Protein AF-A0A6L3ZGF4-F1 (afdb_monomer)

pLDDT: mean 81.0, std 15.25, range [39.88, 96.75]

Sequence (161 aa):
MGSEQDKATFIAESVNFKYDIEKAQKRIVIARRILAVLSILYFVSIAYITSKLPATDAFGVAIIMGIIPVTFLISAIFMKKAPLAMAWLSLGVYITYALIEMMIDPITLLQGLVWRVLIIGSLSGVLVVVHNIRRIAKKSNYFMSQIFPDKKFQVLDELNG

Solvent-accessible surface area (backbone atoms only — not comparable to full-atom values): 8568 Å² total; per-residue (Å²): 131,83,53,74,65,56,56,53,50,52,52,52,52,54,53,52,50,52,53,51,51,54,54,35,52,52,39,46,52,51,34,26,50,53,29,41,53,49,16,52,54,46,50,53,50,46,53,55,56,37,72,74,42,60,76,83,54,22,55,58,50,48,57,66,62,42,53,56,28,52,46,24,38,52,26,28,71,42,26,64,58,39,44,61,61,27,35,51,51,43,50,51,56,49,50,54,49,53,53,55,44,46,74,75,42,59,67,58,61,64,80,44,42,70,60,50,50,52,52,52,50,35,36,50,52,34,44,53,46,50,49,51,51,52,51,51,51,51,53,50,50,52,54,42,48,73,77,42,75,87,64,86,73,66,68,70,52,73,62,44,108

Foldseek 3Di:
DDDVVVVVVVVVVVVVLVVLLVQLVVLLLLLLVLLQVVLVVLLVVLVVVLVPDDPVVSVVSCVVSNVLSVLSNVLSVCCQQCVQVSLCSNVVVVVVVVVVVCVVPVVVCVVCVVSVCSSCVSSVSNNVSVVVSVVVLVVVQVVCCVVPVPDPDCSVVSSRD

Mean predicted aligned error: 8.93 Å

Nearest PDB structures (foldseek):
  8d9p-assembly1_A  TM=2.445E-01  e=4.527E+00  synthetic construct

Structure (mmCIF, N/CA/C/O backbone):
data_AF-A0A6L3ZGF4-F1
#
_entry.id   AF-A0A6L3ZGF4-F1
#
loop_
_atom_site.group_PDB
_atom_site.id
_atom_site.type_symbol
_atom_site.label_atom_id
_atom_site.label_alt_id
_atom_site.label_comp_id
_atom_site.label_asym_id
_atom_site.label_entity_id
_atom_site.label_seq_id
_atom_site.pdbx_PDB_ins_code
_atom_site.Cartn_x
_atom_site.Cartn_y
_atom_site.Cartn_z
_atom_site.occupancy
_atom_site.B_iso_or_equiv
_atom_site.auth_seq_id
_atom_site.auth_comp_id
_atom_site.auth_asym_id
_atom_site.auth_atom_id
_atom_site.pdbx_PDB_model_num
ATOM 1 N N . MET A 1 1 ? -27.589 7.524 39.793 1.00 47.12 1 MET A N 1
ATOM 2 C CA . MET A 1 1 ? -26.891 6.224 39.891 1.00 47.12 1 MET A CA 1
ATOM 3 C C . MET A 1 1 ? -27.301 5.426 38.666 1.00 47.12 1 MET A C 1
ATOM 5 O O . MET A 1 1 ? -28.488 5.182 38.522 1.00 47.12 1 MET A O 1
ATOM 9 N N . GLY A 1 2 ? -26.375 5.170 37.735 1.00 53.06 2 GLY A N 1
ATOM 10 C CA . GLY A 1 2 ? -26.680 4.452 36.488 1.00 53.06 2 GLY A CA 1
ATOM 11 C C . GLY A 1 2 ? -27.135 3.026 36.783 1.00 53.06 2 GLY A C 1
ATOM 12 O O . GLY A 1 2 ? -26.560 2.376 37.664 1.00 53.06 2 GLY A O 1
ATOM 13 N N . SER A 1 3 ? -28.186 2.590 36.095 1.00 75.69 3 SER A N 1
ATOM 14 C CA . SER A 1 3 ? -28.791 1.271 36.268 1.00 75.69 3 SER A CA 1
ATOM 15 C C . SER A 1 3 ? -27.771 0.169 35.954 1.00 75.69 3 SER A C 1
ATOM 17 O O . SER A 1 3 ? -26.791 0.393 35.239 1.00 75.69 3 SER A O 1
ATOM 19 N N . GLU A 1 4 ? -27.968 -1.046 36.470 1.00 69.44 4 GLU A N 1
ATOM 20 C CA . GLU A 1 4 ? -27.104 -2.182 36.110 1.00 69.44 4 GLU A CA 1
ATOM 21 C C . GLU A 1 4 ? -27.070 -2.437 34.592 1.00 69.44 4 GLU A C 1
ATOM 23 O O . GLU A 1 4 ? -26.046 -2.872 34.064 1.00 69.44 4 GLU A O 1
ATOM 28 N N . GLN A 1 5 ? -28.137 -2.060 33.877 1.00 69.38 5 GLN A N 1
ATOM 29 C CA . GLN A 1 5 ? -28.199 -2.063 32.415 1.00 69.38 5 GLN A CA 1
ATOM 30 C C . GLN A 1 5 ? -27.209 -1.083 31.771 1.00 69.38 5 GLN A C 1
ATOM 32 O O . GLN A 1 5 ? -26.558 -1.445 30.788 1.00 69.38 5 GLN A O 1
ATOM 37 N N . ASP A 1 6 ? -27.021 0.113 32.333 1.00 63.84 6 ASP A N 1
ATOM 38 C CA . ASP A 1 6 ? -26.061 1.096 31.808 1.00 63.84 6 ASP A CA 1
ATOM 39 C C . ASP A 1 6 ? -24.618 0.601 31.974 1.00 63.84 6 ASP A C 1
ATOM 41 O O . ASP A 1 6 ? -23.785 0.740 31.075 1.00 63.84 6 ASP A O 1
ATOM 45 N N . LYS A 1 7 ? -24.324 -0.053 33.106 1.00 62.16 7 LYS A N 1
ATOM 46 C CA . LYS A 1 7 ? -23.009 -0.663 33.360 1.00 62.16 7 LYS A CA 1
ATOM 47 C C . LYS A 1 7 ? -22.744 -1.853 32.437 1.00 62.16 7 LYS A C 1
ATOM 49 O O . LYS A 1 7 ? -21.650 -1.956 31.887 1.00 62.16 7 LYS A O 1
ATOM 54 N N . ALA A 1 8 ? -23.730 -2.730 32.244 1.00 62.16 8 ALA A N 1
ATOM 55 C CA . ALA A 1 8 ? -23.609 -3.885 31.356 1.00 62.16 8 ALA A CA 1
ATOM 56 C C . ALA A 1 8 ? -23.395 -3.461 29.893 1.00 62.16 8 ALA A C 1
ATOM 58 O O . ALA A 1 8 ? -22.525 -4.007 29.212 1.00 62.16 8 ALA A O 1
ATOM 59 N N . THR A 1 9 ? -24.123 -2.438 29.439 1.00 71.31 9 THR A N 1
ATOM 60 C CA . THR A 1 9 ? -23.986 -1.883 28.084 1.00 71.31 9 THR A CA 1
ATOM 61 C C . THR A 1 9 ? -22.603 -1.264 27.879 1.00 71.31 9 THR A C 1
ATOM 63 O O . THR A 1 9 ? -21.948 -1.552 26.880 1.00 71.31 9 THR A O 1
ATOM 66 N N . PHE A 1 10 ? -22.097 -0.503 28.855 1.00 68.38 10 PHE A N 1
ATOM 67 C CA . PHE A 1 10 ? -20.759 0.090 28.782 1.00 68.38 10 PHE A CA 1
ATOM 68 C C . PHE A 1 10 ? -19.643 -0.965 28.723 1.00 68.38 10 PHE A C 1
ATOM 70 O O . PHE A 1 10 ? -18.698 -0.841 27.940 1.00 68.38 10 PHE A O 1
ATOM 77 N N . ILE A 1 11 ? -19.754 -2.039 29.513 1.00 68.00 11 ILE A N 1
ATOM 78 C CA . ILE A 1 11 ? -18.793 -3.149 29.472 1.00 68.00 11 ILE A CA 1
ATOM 79 C C . ILE A 1 11 ? -18.831 -3.821 28.094 1.00 68.00 11 ILE A C 1
ATOM 81 O O . ILE A 1 11 ? -17.774 -4.008 27.488 1.00 68.00 11 ILE A O 1
ATOM 85 N N . ALA A 1 12 ? -20.020 -4.111 27.561 1.00 67.94 12 ALA A N 1
ATOM 86 C CA . ALA A 1 12 ? -20.175 -4.712 26.239 1.00 67.94 12 ALA A CA 1
ATOM 87 C C . ALA A 1 12 ? -19.590 -3.830 25.117 1.00 67.94 12 ALA A C 1
ATOM 89 O O . ALA A 1 12 ? -18.845 -4.324 24.269 1.00 67.94 12 ALA A O 1
ATOM 90 N N . GLU A 1 13 ? -19.852 -2.519 25.134 1.00 73.12 13 GLU A N 1
ATOM 91 C CA . GLU A 1 13 ? -19.273 -1.572 24.171 1.00 73.12 13 GLU A CA 1
ATOM 92 C C . GLU A 1 13 ? -17.744 -1.514 24.265 1.00 73.12 13 GLU A C 1
ATOM 94 O O . GLU A 1 13 ? -17.062 -1.527 23.240 1.00 73.12 13 GLU A O 1
ATOM 99 N N . SER A 1 14 ? -17.187 -1.518 25.479 1.00 69.44 14 SER A N 1
ATOM 100 C CA . SER A 1 14 ? -15.735 -1.471 25.686 1.00 69.44 14 SER A CA 1
ATOM 101 C C . SER A 1 14 ? -15.013 -2.727 25.177 1.00 69.44 14 SER A C 1
ATOM 103 O O . SER A 1 14 ? -13.922 -2.629 24.611 1.00 69.44 14 SER A O 1
ATOM 105 N N . VAL A 1 15 ? -15.625 -3.908 25.328 1.00 75.31 15 VAL A N 1
ATOM 106 C CA . VAL A 1 15 ? -15.085 -5.182 24.827 1.00 75.31 15 VAL A CA 1
ATOM 107 C C . VAL A 1 15 ? -15.125 -5.215 23.300 1.00 75.31 15 VAL A C 1
ATOM 109 O O . VAL A 1 15 ? -14.113 -5.526 22.669 1.00 75.31 15 VAL A O 1
ATOM 112 N N . ASN A 1 16 ? -16.253 -4.821 22.703 1.00 75.62 16 ASN A N 1
ATOM 113 C CA . ASN A 1 16 ? -16.397 -4.742 21.248 1.00 75.62 16 ASN A CA 1
ATOM 114 C C . ASN A 1 16 ? -15.412 -3.741 20.632 1.00 75.62 16 ASN A C 1
ATOM 116 O O . ASN A 1 16 ? -14.790 -4.023 19.609 1.00 75.62 16 ASN A O 1
ATOM 120 N N . PHE A 1 17 ? -15.198 -2.601 21.291 1.00 73.88 17 PHE A N 1
ATOM 121 C CA . PHE A 1 17 ? -14.260 -1.587 20.823 1.00 73.88 17 PHE A CA 1
ATOM 122 C C . PHE A 1 17 ? -12.806 -2.083 20.812 1.00 73.88 17 PHE A C 1
ATOM 124 O O . PHE A 1 17 ? -12.088 -1.876 19.832 1.00 73.88 17 PHE A O 1
ATOM 131 N N . LYS A 1 18 ? -12.373 -2.798 21.862 1.00 73.31 18 LYS A N 1
ATOM 132 C CA . LYS A 1 18 ? -11.040 -3.427 21.903 1.00 73.31 18 LYS A CA 1
ATOM 133 C C . LYS A 1 18 ? -10.862 -4.456 20.787 1.00 73.31 18 LYS A C 1
ATOM 135 O O . LYS A 1 18 ? -9.824 -4.467 20.126 1.00 73.31 18 LYS A O 1
ATOM 140 N N . TYR A 1 19 ? -11.882 -5.279 20.551 1.00 81.31 19 TYR A N 1
ATOM 141 C CA . TYR A 1 19 ? -11.879 -6.256 19.465 1.00 81.31 19 TYR A CA 1
ATOM 142 C C . TYR A 1 19 ? -11.731 -5.587 18.086 1.00 81.31 19 TYR A C 1
ATOM 144 O O . TYR A 1 19 ? -10.936 -6.035 17.253 1.00 81.31 19 TYR A O 1
ATOM 152 N N . AS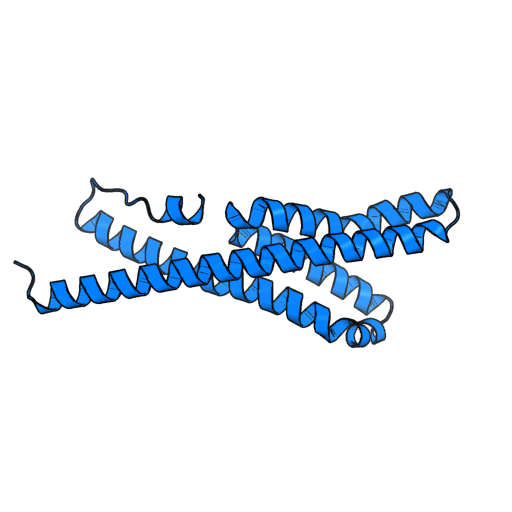P A 1 20 ? -12.439 -4.481 17.850 1.00 78.38 20 ASP A N 1
ATOM 153 C CA . ASP A 1 20 ? -12.341 -3.731 16.596 1.00 78.38 20 ASP A CA 1
ATOM 154 C C . ASP A 1 20 ? -10.949 -3.116 16.390 1.00 78.38 20 ASP A C 1
ATOM 156 O O . ASP A 1 20 ? -10.406 -3.197 15.282 1.00 78.38 20 ASP A O 1
ATOM 160 N N . ILE A 1 21 ? -10.327 -2.572 17.445 1.00 78.19 21 ILE A N 1
ATOM 161 C CA . ILE A 1 21 ? -8.942 -2.070 17.395 1.00 78.19 21 ILE A CA 1
ATOM 162 C C . ILE A 1 21 ? -7.967 -3.189 17.019 1.00 78.19 21 ILE A C 1
ATOM 164 O O . ILE A 1 21 ? -7.161 -3.018 16.100 1.00 78.19 21 ILE A O 1
ATOM 168 N N . GLU A 1 22 ? -8.054 -4.352 17.666 1.00 82.69 22 GLU A N 1
ATOM 169 C CA . GLU A 1 22 ? -7.171 -5.485 17.369 1.00 82.69 22 GLU A CA 1
ATOM 170 C C . GLU A 1 22 ? -7.329 -5.946 15.909 1.00 82.69 22 GLU A C 1
ATOM 172 O O . GLU A 1 22 ? -6.352 -6.192 15.189 1.00 82.69 22 GLU A O 1
ATOM 177 N N . LYS A 1 23 ? -8.573 -6.001 15.421 1.00 85.00 23 LYS A N 1
ATOM 178 C CA . LYS A 1 23 ? -8.887 -6.315 14.023 1.00 85.00 23 LYS A CA 1
ATOM 179 C C . LYS A 1 23 ? -8.298 -5.284 13.055 1.00 85.00 23 LYS A C 1
ATOM 181 O O . LYS A 1 23 ? -7.810 -5.666 11.986 1.00 85.00 23 LYS A O 1
ATOM 186 N N . ALA A 1 24 ? -8.309 -4.000 13.411 1.00 83.94 24 ALA A N 1
ATOM 187 C CA . ALA A 1 24 ? -7.690 -2.936 12.623 1.00 83.94 24 ALA A CA 1
ATOM 188 C C . ALA A 1 24 ? -6.177 -3.098 12.537 1.00 83.94 24 ALA A C 1
ATOM 190 O O . ALA A 1 24 ? -5.623 -3.078 11.439 1.00 83.94 24 ALA A O 1
ATOM 191 N N . GLN A 1 25 ? -5.520 -3.331 13.673 1.00 87.31 25 GLN A N 1
ATOM 192 C CA . GLN A 1 25 ? -4.076 -3.538 13.734 1.00 87.31 25 GLN A CA 1
ATOM 193 C C . GLN A 1 25 ? -3.650 -4.743 12.889 1.00 87.31 25 GLN A C 1
ATOM 195 O O . GLN A 1 25 ? -2.717 -4.635 12.091 1.00 87.31 25 GLN A O 1
ATOM 200 N N . LYS A 1 26 ? -4.380 -5.865 12.969 1.00 89.94 26 LYS A N 1
ATOM 201 C CA . LYS A 1 26 ? -4.133 -7.040 12.114 1.00 89.94 26 LYS A CA 1
ATOM 202 C C . LYS A 1 26 ? -4.230 -6.693 10.627 1.00 89.94 26 LYS A C 1
ATOM 204 O O . LYS A 1 26 ? -3.338 -7.047 9.857 1.00 89.94 26 LYS A O 1
ATOM 209 N N . ARG A 1 27 ? -5.265 -5.954 10.210 1.00 88.81 27 ARG A N 1
ATOM 210 C CA . ARG A 1 27 ? -5.427 -5.522 8.807 1.00 88.81 27 ARG A CA 1
ATOM 211 C C . ARG A 1 27 ? -4.329 -4.565 8.353 1.00 88.81 27 ARG A C 1
ATOM 213 O O . ARG A 1 27 ? -3.814 -4.734 7.252 1.00 88.81 27 ARG A O 1
ATOM 220 N N . ILE A 1 28 ? -3.928 -3.621 9.202 1.00 90.44 28 ILE A N 1
ATOM 221 C CA . ILE A 1 28 ? -2.812 -2.701 8.945 1.00 90.44 28 ILE A CA 1
ATOM 222 C C . ILE A 1 28 ? -1.508 -3.481 8.736 1.00 90.44 28 ILE A C 1
ATOM 224 O O . ILE A 1 28 ? -0.769 -3.203 7.792 1.00 90.44 28 ILE A O 1
ATOM 228 N N . VAL A 1 29 ? -1.230 -4.487 9.573 1.00 92.69 29 VAL A N 1
ATOM 229 C CA . VAL A 1 29 ? -0.033 -5.335 9.446 1.00 92.69 29 VAL A CA 1
ATOM 230 C C . VAL A 1 29 ? -0.059 -6.150 8.154 1.00 92.69 29 VAL A C 1
ATOM 232 O O . VAL A 1 29 ? 0.960 -6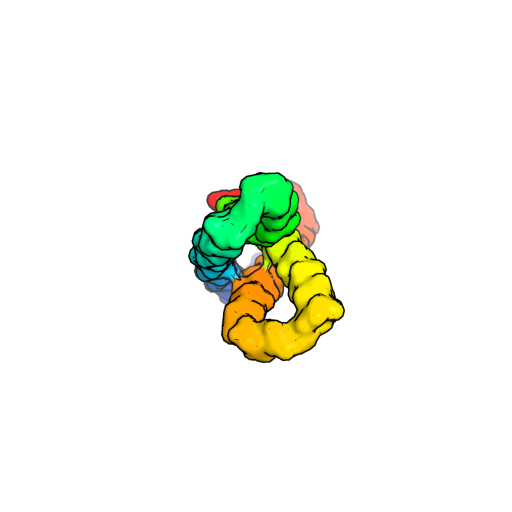.224 7.466 1.00 92.69 29 VAL A O 1
ATOM 235 N N . ILE A 1 30 ? -1.207 -6.730 7.796 1.00 91.94 30 ILE A N 1
ATOM 236 C CA . ILE A 1 30 ? -1.369 -7.478 6.542 1.00 91.94 30 ILE A CA 1
ATOM 237 C C . ILE A 1 30 ? -1.145 -6.557 5.337 1.00 91.94 30 ILE A C 1
ATOM 239 O O . ILE A 1 30 ? -0.319 -6.873 4.484 1.00 91.94 30 ILE A O 1
ATOM 243 N N . ALA A 1 31 ? -1.804 -5.395 5.291 1.00 91.50 31 ALA A N 1
ATOM 244 C CA . ALA A 1 31 ? -1.648 -4.431 4.202 1.00 91.50 31 ALA A CA 1
ATOM 245 C C . ALA A 1 31 ? -0.199 -3.940 4.075 1.00 91.50 31 ALA A C 1
ATOM 247 O O . ALA A 1 31 ? 0.348 -3.893 2.976 1.00 91.50 31 ALA A O 1
ATOM 248 N N . ARG A 1 32 ? 0.468 -3.657 5.201 1.00 94.12 32 ARG A N 1
ATOM 249 C CA . ARG A 1 32 ? 1.894 -3.305 5.226 1.00 94.12 32 ARG A CA 1
ATOM 250 C C . ARG A 1 32 ? 2.767 -4.398 4.612 1.00 94.12 32 ARG A C 1
ATOM 252 O O . ARG A 1 32 ? 3.661 -4.082 3.835 1.00 94.12 32 ARG A O 1
ATOM 259 N N . ARG A 1 33 ? 2.536 -5.667 4.968 1.00 94.38 33 ARG A N 1
ATOM 260 C CA . ARG A 1 33 ? 3.296 -6.795 4.405 1.00 94.38 33 ARG A CA 1
ATOM 261 C C . ARG A 1 33 ? 3.060 -6.923 2.904 1.00 94.38 33 ARG A C 1
ATOM 263 O O . ARG A 1 33 ? 4.029 -7.060 2.169 1.00 94.38 33 ARG A O 1
ATOM 270 N N . ILE A 1 34 ? 1.808 -6.818 2.459 1.00 93.00 34 ILE A N 1
ATOM 271 C CA . ILE A 1 34 ? 1.452 -6.868 1.035 1.00 93.00 34 ILE A CA 1
ATOM 272 C C . ILE A 1 34 ? 2.163 -5.750 0.267 1.00 93.00 34 ILE A C 1
ATOM 274 O O . ILE A 1 34 ? 2.851 -6.037 -0.706 1.00 93.00 34 ILE A O 1
ATOM 278 N N . LEU A 1 35 ? 2.078 -4.499 0.728 1.00 93.50 35 LEU A N 1
ATOM 279 C CA . LEU A 1 35 ? 2.757 -3.377 0.074 1.00 93.50 35 LEU A CA 1
ATOM 280 C C . LEU A 1 35 ? 4.282 -3.527 0.060 1.00 93.50 35 LEU A C 1
ATOM 282 O O . LEU A 1 35 ? 4.909 -3.204 -0.944 1.00 93.50 35 LEU A O 1
ATOM 286 N N . ALA A 1 36 ? 4.883 -4.034 1.141 1.00 95.06 36 ALA A N 1
ATOM 287 C CA . ALA A 1 36 ? 6.325 -4.262 1.200 1.00 95.06 36 ALA A CA 1
ATOM 288 C C . ALA A 1 36 ? 6.775 -5.345 0.205 1.00 95.06 36 ALA A C 1
ATOM 290 O O . ALA A 1 36 ? 7.723 -5.129 -0.545 1.00 95.06 36 ALA A O 1
ATOM 291 N N . VAL A 1 37 ? 6.073 -6.484 0.157 1.00 94.62 37 VAL A N 1
ATOM 292 C CA . VAL A 1 37 ? 6.365 -7.571 -0.793 1.00 94.62 37 VAL A CA 1
ATOM 293 C C . VAL A 1 37 ? 6.188 -7.091 -2.230 1.00 94.62 37 VAL A C 1
ATOM 295 O O . VAL A 1 37 ? 7.058 -7.321 -3.066 1.00 94.62 37 VAL A O 1
ATOM 298 N N . LEU A 1 38 ? 5.099 -6.375 -2.515 1.00 92.44 38 LEU A N 1
ATOM 299 C CA . LEU A 1 38 ? 4.854 -5.825 -3.843 1.00 92.44 38 LEU A CA 1
ATOM 300 C C . LEU A 1 38 ? 5.918 -4.811 -4.241 1.00 92.44 38 LEU A C 1
ATOM 302 O O . LEU A 1 38 ? 6.405 -4.874 -5.361 1.00 92.44 38 LEU A O 1
ATOM 306 N N . SER A 1 39 ? 6.315 -3.913 -3.338 1.00 94.94 39 SER A N 1
ATOM 307 C CA . SER A 1 39 ? 7.386 -2.950 -3.603 1.00 94.94 39 SER A CA 1
ATOM 308 C C . SER A 1 39 ? 8.664 -3.655 -4.068 1.00 94.94 39 SER A C 1
ATOM 310 O O . SER A 1 39 ? 9.222 -3.289 -5.099 1.00 94.94 39 SER A O 1
ATOM 312 N N . ILE A 1 40 ? 9.064 -4.730 -3.381 1.00 95.44 40 ILE A N 1
ATOM 313 C CA . ILE A 1 40 ? 10.226 -5.538 -3.771 1.00 95.44 40 ILE A CA 1
ATOM 314 C C . ILE A 1 40 ? 10.015 -6.169 -5.154 1.00 95.44 40 ILE A C 1
ATOM 316 O O . ILE A 1 40 ? 10.889 -6.054 -6.010 1.00 95.44 40 ILE A O 1
ATOM 320 N N . LEU A 1 41 ? 8.860 -6.794 -5.406 1.00 93.38 41 LEU A N 1
ATOM 321 C CA . LEU A 1 41 ? 8.558 -7.411 -6.705 1.00 93.38 41 LEU A CA 1
ATOM 322 C C . LEU A 1 41 ? 8.600 -6.396 -7.857 1.00 93.38 41 LEU A C 1
ATOM 324 O O . LEU A 1 41 ? 9.160 -6.687 -8.915 1.00 93.38 41 LEU A O 1
ATOM 328 N N . TYR A 1 42 ? 8.060 -5.195 -7.650 1.00 92.25 42 TYR A N 1
ATOM 329 C CA . TYR A 1 42 ? 8.115 -4.113 -8.630 1.00 92.25 42 TYR A CA 1
ATOM 330 C C . TYR A 1 42 ? 9.547 -3.611 -8.837 1.00 92.25 42 TYR A C 1
ATOM 332 O O . TYR A 1 42 ? 9.949 -3.436 -9.983 1.00 92.25 42 TYR A O 1
ATOM 340 N N . PHE A 1 43 ? 10.353 -3.449 -7.781 1.00 94.88 43 PHE A N 1
ATOM 341 C CA . PHE A 1 43 ? 11.769 -3.093 -7.932 1.00 94.88 43 PHE A CA 1
ATOM 342 C C . PHE A 1 43 ? 12.548 -4.133 -8.742 1.00 94.88 43 PHE A C 1
ATOM 344 O O . PHE A 1 43 ? 13.302 -3.760 -9.637 1.00 94.88 43 PHE A O 1
ATOM 351 N N . VAL A 1 44 ? 12.336 -5.426 -8.478 1.00 94.88 44 VAL A N 1
ATOM 352 C CA . VAL A 1 44 ? 12.960 -6.515 -9.249 1.00 94.88 44 VAL A CA 1
ATOM 353 C C . VAL A 1 44 ? 12.503 -6.478 -10.708 1.00 94.88 44 VAL A C 1
ATOM 355 O O . VAL A 1 44 ? 13.324 -6.617 -11.612 1.00 94.88 44 VAL A O 1
ATOM 358 N N . SER A 1 45 ? 11.213 -6.233 -10.949 1.00 90.69 45 SER A N 1
ATOM 359 C CA . SER A 1 45 ? 10.657 -6.125 -12.303 1.00 90.69 45 SER A CA 1
ATOM 360 C C . SER A 1 45 ? 11.266 -4.952 -13.073 1.00 90.69 45 SER A C 1
ATOM 362 O O . SER A 1 45 ? 11.656 -5.112 -14.226 1.00 90.69 45 SER A O 1
ATOM 364 N N . ILE A 1 46 ? 11.420 -3.793 -12.427 1.00 92.44 46 ILE A N 1
ATOM 365 C CA . ILE A 1 46 ? 12.066 -2.619 -13.025 1.00 92.44 46 ILE A CA 1
ATOM 366 C C . ILE A 1 46 ? 13.532 -2.914 -13.313 1.00 92.44 46 ILE A C 1
ATOM 368 O O . ILE A 1 46 ? 13.967 -2.671 -14.430 1.00 92.44 46 ILE A O 1
ATOM 372 N N . ALA A 1 47 ? 14.276 -3.475 -12.355 1.00 91.81 47 ALA A N 1
ATOM 373 C CA . ALA A 1 47 ? 15.681 -3.829 -12.547 1.00 91.81 47 ALA A CA 1
ATOM 374 C C . ALA A 1 47 ? 15.872 -4.802 -13.724 1.00 91.81 47 ALA A C 1
ATOM 376 O O . ALA A 1 47 ? 16.805 -4.660 -14.512 1.00 91.81 47 ALA A O 1
ATOM 377 N N . TYR A 1 48 ? 14.960 -5.764 -13.884 1.00 92.50 48 TYR A N 1
ATOM 378 C CA . TYR A 1 48 ? 14.962 -6.672 -15.025 1.00 92.50 48 TYR A CA 1
ATOM 379 C C . TYR A 1 48 ? 14.703 -5.941 -16.348 1.00 92.50 48 TYR A C 1
ATOM 381 O O . TYR A 1 48 ? 15.438 -6.148 -17.312 1.00 92.50 48 TYR A O 1
ATOM 389 N N . ILE A 1 49 ? 13.695 -5.069 -16.406 1.00 90.31 49 ILE A N 1
ATOM 390 C CA . ILE A 1 49 ? 13.362 -4.301 -17.615 1.00 90.31 49 ILE A CA 1
ATOM 391 C C . ILE A 1 49 ? 14.516 -3.368 -17.999 1.00 90.31 49 ILE A C 1
ATOM 393 O O . ILE A 1 49 ? 14.947 -3.361 -19.150 1.00 90.31 49 ILE A O 1
ATOM 397 N N . THR A 1 50 ? 15.061 -2.621 -17.040 1.00 91.88 50 THR A N 1
ATOM 398 C CA . THR A 1 50 ? 16.140 -1.655 -17.281 1.00 91.88 50 THR A CA 1
ATOM 399 C C . THR A 1 50 ? 17.452 -2.328 -17.665 1.00 91.88 50 THR A C 1
ATOM 401 O O . THR A 1 50 ? 18.208 -1.748 -18.435 1.00 91.88 50 THR A O 1
ATOM 404 N N . SER A 1 51 ? 17.695 -3.574 -17.234 1.00 91.62 51 SER A N 1
ATOM 405 C CA . SER A 1 51 ? 18.869 -4.354 -17.663 1.00 91.62 51 SER A CA 1
ATOM 406 C C . SER A 1 51 ? 18.881 -4.699 -19.157 1.00 91.62 51 SER A C 1
ATOM 408 O O . SER A 1 51 ? 19.933 -5.016 -19.706 1.00 91.62 51 SER A O 1
ATOM 410 N N . LYS A 1 52 ? 17.719 -4.643 -19.820 1.00 92.38 52 LYS A N 1
ATOM 411 C CA . LYS A 1 52 ? 17.567 -4.940 -21.252 1.00 92.38 52 LYS A CA 1
ATOM 412 C C . LYS A 1 52 ? 17.541 -3.695 -22.137 1.00 92.38 52 LYS A C 1
ATOM 414 O O . LYS A 1 52 ? 17.463 -3.829 -23.355 1.00 92.38 52 LYS A O 1
ATOM 419 N N . LEU A 1 53 ? 17.550 -2.506 -21.540 1.00 91.19 53 LEU A N 1
ATOM 420 C CA . LEU A 1 53 ? 17.439 -1.236 -22.249 1.00 91.19 53 LEU A CA 1
ATOM 421 C C . LEU A 1 53 ? 18.820 -0.592 -22.443 1.00 91.19 53 LEU A C 1
ATOM 423 O O . LEU A 1 53 ? 19.710 -0.780 -21.608 1.00 91.19 53 LEU A O 1
ATOM 427 N N . PRO A 1 54 ? 19.008 0.215 -23.504 1.00 91.06 54 PRO A N 1
ATOM 428 C CA . PRO A 1 54 ? 20.159 1.104 -23.606 1.00 91.06 54 PRO A CA 1
ATOM 429 C C . PRO A 1 54 ? 20.247 2.023 -22.382 1.00 91.06 54 PRO A C 1
ATOM 431 O O . PRO A 1 54 ? 19.225 2.475 -21.861 1.00 91.06 54 PRO A O 1
ATOM 434 N N . ALA A 1 55 ? 21.465 2.345 -21.937 1.00 82.69 55 ALA A N 1
ATOM 435 C CA . ALA A 1 55 ? 21.684 3.129 -20.717 1.00 82.69 55 ALA A CA 1
ATOM 436 C C . ALA A 1 55 ? 20.986 4.506 -20.729 1.00 82.69 55 ALA A C 1
ATOM 438 O O . ALA A 1 55 ? 20.558 4.985 -19.680 1.00 82.69 55 ALA A O 1
ATOM 439 N N . THR A 1 56 ? 20.837 5.119 -21.908 1.00 83.31 56 THR A N 1
ATOM 440 C CA . THR A 1 56 ? 20.145 6.405 -22.099 1.00 83.31 56 THR A CA 1
ATOM 441 C C . THR A 1 56 ? 18.652 6.324 -21.787 1.00 83.31 56 THR A C 1
ATOM 443 O O . THR A 1 56 ? 18.097 7.257 -21.212 1.00 83.31 56 THR A O 1
ATOM 446 N N . ASP A 1 57 ? 18.020 5.192 -22.094 1.00 87.81 57 ASP A N 1
ATOM 447 C CA . ASP A 1 57 ? 16.573 5.003 -21.954 1.00 87.81 57 ASP A CA 1
ATOM 448 C C . ASP A 1 57 ? 16.235 4.368 -20.600 1.00 87.81 57 ASP A C 1
ATOM 450 O O . ASP A 1 57 ? 15.217 4.682 -19.978 1.00 87.81 57 ASP A O 1
ATOM 454 N N . ALA A 1 58 ? 17.136 3.517 -20.098 1.00 88.25 58 ALA A N 1
ATOM 455 C CA . ALA A 1 58 ? 16.997 2.816 -18.829 1.00 88.25 58 ALA A CA 1
ATOM 456 C C . ALA A 1 58 ? 16.773 3.773 -17.648 1.00 88.25 58 ALA A C 1
ATOM 458 O O . ALA A 1 58 ? 15.954 3.485 -16.776 1.00 88.25 58 ALA A O 1
ATOM 459 N N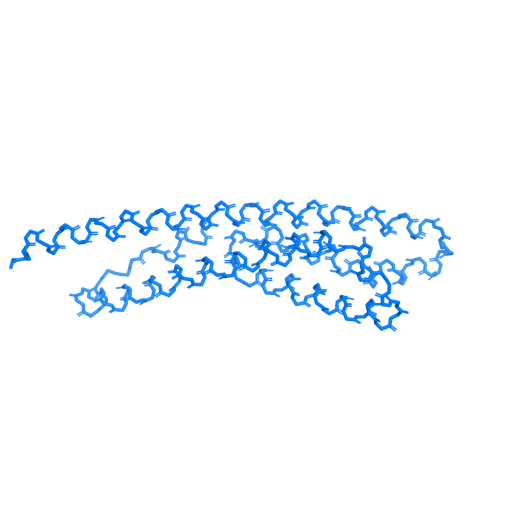 . PHE A 1 59 ? 17.456 4.923 -17.625 1.00 88.62 59 PHE A N 1
ATOM 460 C CA . PHE A 1 59 ? 17.314 5.901 -16.543 1.00 88.62 59 PHE A CA 1
ATOM 461 C C . PHE A 1 59 ? 15.920 6.545 -16.513 1.00 88.62 59 PHE A C 1
ATOM 463 O O . PHE A 1 59 ? 15.291 6.609 -15.456 1.00 88.62 59 PHE A O 1
ATOM 470 N N . GLY A 1 60 ? 15.403 6.967 -17.672 1.00 88.44 60 GLY A N 1
ATOM 471 C CA . GLY A 1 60 ? 14.064 7.554 -17.775 1.00 88.44 60 GLY A CA 1
ATOM 472 C C . GLY A 1 60 ? 12.969 6.560 -17.386 1.00 88.44 60 GLY A C 1
ATOM 473 O O . GLY A 1 60 ? 12.080 6.882 -16.595 1.00 88.44 60 GLY A O 1
ATOM 474 N N . VAL A 1 61 ? 13.084 5.318 -17.867 1.00 87.94 61 VAL A N 1
ATOM 475 C CA . VAL A 1 61 ? 12.158 4.230 -17.525 1.00 87.94 61 VAL A CA 1
ATOM 476 C C . VAL A 1 61 ? 12.206 3.912 -16.027 1.00 87.94 61 VAL A C 1
ATOM 478 O O . VAL A 1 61 ? 11.154 3.782 -15.400 1.00 87.94 61 VAL A O 1
ATOM 481 N N . ALA A 1 62 ? 13.398 3.854 -15.424 1.00 89.12 62 ALA A N 1
ATOM 482 C CA . ALA A 1 62 ? 13.557 3.593 -13.994 1.00 89.12 62 ALA A CA 1
ATOM 483 C C . ALA A 1 62 ? 12.882 4.660 -13.121 1.00 89.12 62 ALA A C 1
ATOM 485 O O . ALA A 1 62 ? 12.246 4.314 -12.126 1.00 89.12 62 ALA A O 1
ATOM 486 N N . ILE A 1 63 ? 12.984 5.941 -13.493 1.00 90.06 63 ILE A N 1
ATOM 487 C CA . ILE A 1 63 ? 12.340 7.037 -12.757 1.00 90.06 63 ILE A CA 1
ATOM 488 C C . ILE A 1 63 ? 10.821 6.910 -12.826 1.00 90.06 63 ILE A C 1
ATOM 490 O O . ILE A 1 63 ? 10.162 6.914 -11.788 1.00 90.06 63 ILE A O 1
ATOM 494 N N . ILE A 1 64 ? 10.263 6.776 -14.032 1.00 88.88 64 ILE A N 1
ATOM 495 C CA . ILE A 1 64 ? 8.808 6.753 -14.231 1.00 88.88 64 ILE A CA 1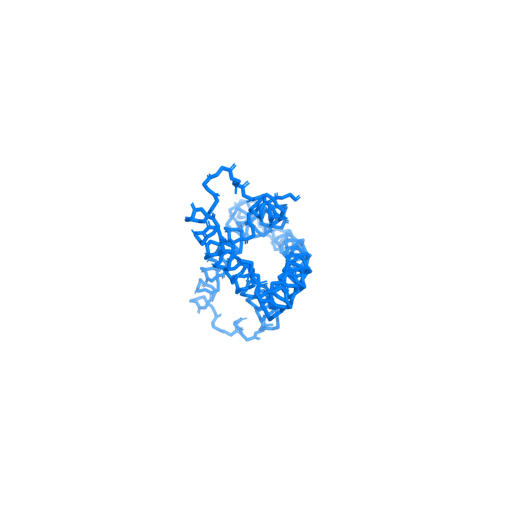
ATOM 496 C C . ILE A 1 64 ? 8.200 5.513 -13.570 1.00 88.88 64 ILE A C 1
ATOM 498 O O . ILE A 1 64 ? 7.244 5.620 -12.801 1.00 88.88 64 ILE A O 1
ATOM 502 N N . MET A 1 65 ? 8.775 4.333 -13.816 1.00 89.44 65 MET A N 1
ATOM 503 C CA . MET A 1 65 ? 8.261 3.087 -13.245 1.00 89.44 65 MET A CA 1
ATOM 504 C C . MET A 1 65 ? 8.547 2.973 -11.742 1.00 89.44 65 MET A C 1
ATOM 506 O O . MET A 1 65 ? 7.797 2.312 -11.026 1.00 89.44 65 MET A O 1
ATOM 510 N N . GLY A 1 66 ? 9.589 3.643 -11.238 1.00 91.81 66 GLY A N 1
ATOM 511 C CA . GLY A 1 66 ? 9.994 3.622 -9.832 1.00 91.81 66 GLY A CA 1
ATOM 512 C C . GLY A 1 66 ? 9.015 4.307 -8.876 1.00 91.81 66 GLY A C 1
ATOM 513 O O . GLY A 1 66 ? 9.012 3.996 -7.683 1.00 91.81 66 GLY A O 1
ATOM 514 N N . ILE A 1 67 ? 8.134 5.181 -9.375 1.00 92.81 67 ILE A N 1
ATOM 515 C CA . ILE A 1 67 ? 7.161 5.924 -8.555 1.00 92.81 67 ILE A CA 1
ATOM 516 C C . ILE A 1 67 ? 6.278 4.974 -7.731 1.00 92.81 67 ILE A C 1
ATOM 518 O O . ILE A 1 67 ? 6.025 5.219 -6.549 1.00 92.81 67 ILE A O 1
ATOM 522 N N . ILE A 1 68 ? 5.835 3.866 -8.324 1.00 92.56 68 ILE A N 1
ATOM 523 C CA . ILE A 1 68 ? 4.931 2.904 -7.6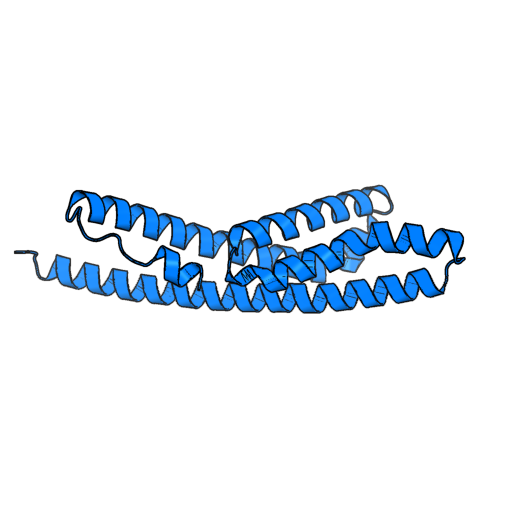80 1.00 92.56 68 ILE A CA 1
ATOM 524 C C . ILE A 1 68 ? 5.618 2.147 -6.542 1.00 92.56 68 ILE A C 1
ATOM 526 O O . ILE A 1 68 ? 5.140 2.253 -5.409 1.00 92.56 68 ILE A O 1
ATOM 530 N N . PRO A 1 69 ? 6.726 1.407 -6.768 1.00 94.88 69 PRO A N 1
ATOM 531 C CA . PRO A 1 69 ? 7.375 0.677 -5.689 1.00 94.88 69 PRO A CA 1
ATOM 532 C C . PRO A 1 69 ? 7.868 1.596 -4.576 1.00 94.88 69 PRO A C 1
ATOM 534 O O . PRO A 1 69 ? 7.769 1.210 -3.411 1.00 94.88 69 PRO A O 1
ATOM 537 N N . VAL A 1 70 ? 8.333 2.809 -4.898 1.00 95.75 70 VAL A N 1
ATOM 538 C CA . VAL A 1 70 ? 8.718 3.810 -3.892 1.00 95.75 70 VAL A CA 1
ATOM 539 C C . VAL A 1 70 ? 7.509 4.236 -3.061 1.00 95.75 70 VAL A C 1
ATOM 541 O O . VAL A 1 70 ? 7.574 4.210 -1.832 1.00 95.75 70 VAL A O 1
ATOM 544 N N . THR A 1 71 ? 6.378 4.555 -3.695 1.00 95.81 71 THR A N 1
ATOM 545 C CA . THR A 1 71 ? 5.151 4.927 -2.972 1.00 95.81 71 THR A CA 1
ATOM 546 C C . THR A 1 71 ? 4.654 3.787 -2.085 1.00 95.81 71 THR A C 1
ATOM 548 O O . THR A 1 71 ? 4.265 4.019 -0.937 1.00 95.81 71 THR A O 1
ATOM 551 N N . PHE A 1 72 ? 4.683 2.548 -2.582 1.00 95.06 72 PHE A N 1
ATOM 552 C CA . PHE A 1 72 ? 4.287 1.366 -1.816 1.00 95.06 72 PHE A CA 1
ATOM 553 C C . PHE A 1 72 ? 5.228 1.114 -0.639 1.00 95.06 72 PHE A C 1
ATOM 555 O O . PHE A 1 72 ? 4.757 0.783 0.449 1.00 95.06 72 PHE A O 1
ATOM 562 N N . LEU A 1 73 ? 6.533 1.337 -0.811 1.00 96.75 73 LEU A N 1
ATOM 563 C CA . LEU A 1 73 ? 7.515 1.213 0.264 1.00 96.75 73 LEU A CA 1
ATOM 564 C C . LEU A 1 73 ? 7.278 2.250 1.363 1.00 96.75 73 LEU A C 1
ATOM 566 O O . LEU A 1 73 ? 7.171 1.891 2.536 1.00 96.75 73 LEU A O 1
ATOM 570 N N . ILE A 1 74 ? 7.145 3.525 0.985 1.00 96.12 74 ILE A N 1
ATOM 571 C CA . ILE A 1 74 ? 6.847 4.621 1.916 1.00 96.12 74 ILE A CA 1
ATOM 572 C C . ILE A 1 74 ? 5.545 4.312 2.655 1.00 96.12 74 ILE A C 1
ATOM 574 O O . ILE A 1 74 ? 5.498 4.338 3.886 1.00 96.12 74 ILE A O 1
ATOM 578 N N . SER A 1 75 ? 4.506 3.920 1.923 1.00 94.38 75 SER A N 1
ATOM 579 C CA . SER A 1 75 ? 3.216 3.581 2.513 1.00 94.38 75 SER A CA 1
ATOM 580 C C . SER A 1 75 ? 3.318 2.394 3.464 1.00 94.38 75 SER A C 1
ATOM 582 O O . SER A 1 75 ? 2.747 2.449 4.545 1.00 94.38 75 SER A O 1
ATOM 584 N N . ALA A 1 76 ? 4.096 1.357 3.142 1.00 94.56 76 ALA A N 1
ATOM 585 C CA . ALA A 1 76 ? 4.340 0.229 4.038 1.00 94.56 76 ALA A CA 1
ATOM 586 C C . ALA A 1 76 ? 5.053 0.658 5.334 1.00 94.56 76 ALA A C 1
ATOM 588 O O . ALA A 1 76 ? 4.680 0.214 6.423 1.00 94.56 76 ALA A O 1
ATOM 589 N N . ILE A 1 77 ? 6.055 1.536 5.243 1.00 95.06 77 ILE A N 1
ATOM 590 C CA . ILE A 1 77 ? 6.806 2.041 6.402 1.00 95.06 77 ILE A CA 1
ATOM 591 C C . ILE A 1 77 ? 5.895 2.874 7.315 1.00 95.06 77 ILE A C 1
ATOM 593 O O . ILE A 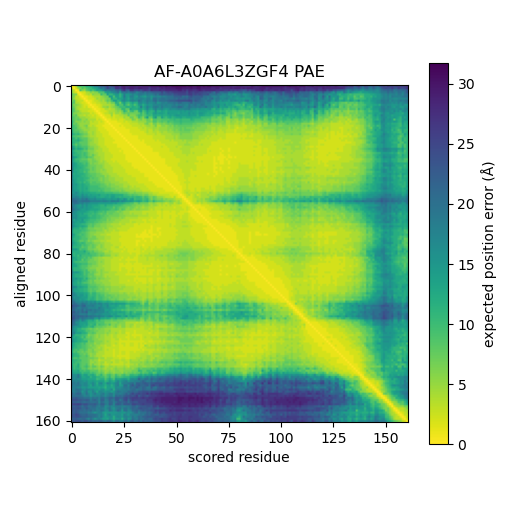1 77 ? 5.861 2.647 8.528 1.00 95.06 77 ILE A O 1
ATOM 597 N N . PHE A 1 78 ? 5.117 3.793 6.738 1.00 93.44 78 PHE A N 1
ATOM 598 C CA . PHE A 1 78 ? 4.298 4.755 7.479 1.00 93.44 78 PHE A CA 1
ATOM 599 C C . PHE A 1 78 ? 2.859 4.291 7.753 1.00 93.44 78 PHE A C 1
ATOM 601 O O . PHE A 1 78 ? 2.135 4.980 8.474 1.00 93.44 78 PHE A O 1
ATOM 608 N N . MET A 1 79 ? 2.446 3.110 7.269 1.00 91.25 79 MET A N 1
ATOM 609 C CA . MET A 1 79 ? 1.079 2.583 7.432 1.00 91.25 79 MET A CA 1
ATOM 610 C C . MET A 1 79 ? 0.631 2.541 8.896 1.00 91.25 79 MET A C 1
ATOM 612 O O . MET A 1 79 ? -0.535 2.770 9.183 1.00 91.25 79 MET A O 1
ATOM 616 N N . LYS A 1 80 ? 1.543 2.250 9.834 1.00 87.56 80 LYS A N 1
ATOM 617 C CA . LYS A 1 80 ? 1.204 2.207 11.265 1.00 87.56 80 LYS A CA 1
ATOM 618 C C . LYS A 1 80 ? 0.836 3.584 11.821 1.00 87.56 80 LYS A C 1
ATOM 620 O O . LYS A 1 80 ? -0.110 3.688 12.580 1.00 87.56 80 LYS A O 1
ATOM 625 N N . LYS A 1 81 ? 1.561 4.628 11.407 1.00 86.62 81 LYS A N 1
ATOM 626 C CA . LYS A 1 81 ? 1.392 5.994 11.924 1.00 86.62 81 LYS A CA 1
ATOM 627 C C . LYS A 1 81 ? 0.211 6.716 11.282 1.00 86.62 81 LYS A C 1
ATOM 629 O O . LYS A 1 81 ? -0.482 7.484 11.931 1.00 86.62 81 LYS A O 1
ATOM 634 N N . ALA A 1 82 ? 0.006 6.507 9.982 1.00 88.19 82 ALA A N 1
ATOM 635 C CA . ALA A 1 82 ? -1.014 7.211 9.213 1.00 88.19 82 ALA A CA 1
ATOM 636 C C . ALA A 1 82 ? -1.784 6.254 8.283 1.00 88.19 82 ALA A C 1
ATOM 638 O O . ALA A 1 82 ? -1.766 6.440 7.064 1.00 88.19 82 ALA A O 1
ATOM 639 N N . PRO A 1 83 ? -2.487 5.242 8.827 1.00 87.56 83 PRO A N 1
ATOM 640 C CA . PRO A 1 83 ? -3.070 4.155 8.036 1.00 87.56 83 PRO A CA 1
ATOM 641 C C . PRO A 1 83 ? -4.050 4.635 6.964 1.00 87.56 83 PRO A C 1
ATOM 643 O O . PRO A 1 83 ? -3.995 4.162 5.835 1.00 87.56 83 PRO A O 1
ATOM 646 N N . LEU A 1 84 ? -4.911 5.612 7.272 1.00 88.75 84 LEU A N 1
ATOM 647 C CA . LEU A 1 84 ? -5.842 6.158 6.278 1.00 88.75 84 LEU A CA 1
ATOM 648 C C . LEU A 1 84 ? -5.125 6.922 5.163 1.00 88.75 84 LEU A C 1
ATOM 650 O O . LEU A 1 84 ? -5.449 6.727 3.997 1.00 88.75 84 LEU A O 1
ATOM 654 N N . ALA A 1 85 ? -4.164 7.782 5.510 1.00 89.56 85 ALA A N 1
ATOM 655 C CA . ALA A 1 85 ? -3.452 8.590 4.522 1.00 89.56 85 ALA A CA 1
ATOM 656 C C . ALA A 1 85 ? -2.602 7.707 3.600 1.00 89.56 85 ALA A C 1
ATOM 658 O O . ALA A 1 85 ? -2.649 7.869 2.386 1.00 89.56 85 ALA A O 1
ATOM 659 N N . MET A 1 86 ? -1.887 6.730 4.167 1.00 92.81 86 MET A N 1
ATOM 660 C CA . MET A 1 86 ? -1.063 5.793 3.399 1.00 92.81 86 MET A CA 1
ATOM 661 C C . MET A 1 86 ? -1.908 4.853 2.541 1.00 92.81 86 MET A C 1
ATOM 663 O O . MET A 1 86 ? -1.529 4.562 1.407 1.00 92.81 86 MET A O 1
ATOM 667 N N . ALA A 1 87 ? -3.073 4.423 3.040 1.00 91.75 87 ALA A N 1
ATOM 668 C CA . ALA A 1 87 ? -4.004 3.639 2.243 1.00 91.75 87 ALA A CA 1
ATOM 669 C C . ALA A 1 87 ? -4.530 4.442 1.047 1.00 91.75 87 ALA A C 1
ATOM 671 O O . ALA A 1 87 ? -4.459 3.947 -0.072 1.00 91.75 87 ALA A O 1
ATOM 672 N N . TRP A 1 88 ? -4.973 5.688 1.246 1.00 93.00 88 TRP A N 1
ATOM 673 C CA . TRP A 1 88 ? -5.410 6.558 0.148 1.00 93.00 88 TRP A CA 1
ATOM 674 C C . TRP A 1 88 ? -4.296 6.869 -0.851 1.00 93.00 88 TRP A C 1
ATOM 676 O O . TRP A 1 88 ? -4.533 6.793 -2.053 1.00 93.00 88 TRP A O 1
ATOM 686 N N . LEU A 1 89 ? -3.087 7.168 -0.371 1.00 94.31 89 LEU A N 1
ATOM 687 C CA . LEU A 1 89 ? -1.930 7.446 -1.220 1.00 94.31 89 LEU A CA 1
ATOM 688 C C . LEU A 1 89 ? -1.593 6.245 -2.112 1.00 94.31 89 LEU A C 1
ATOM 690 O O . LEU A 1 89 ? -1.490 6.387 -3.329 1.00 94.31 89 LEU A O 1
ATOM 694 N N . SER A 1 90 ? -1.472 5.055 -1.515 1.00 93.88 90 SER A N 1
ATOM 695 C CA . SER A 1 90 ? -1.187 3.819 -2.255 1.00 93.88 90 SER A CA 1
ATOM 696 C C . SER A 1 90 ? -2.274 3.503 -3.275 1.00 93.88 90 SER A C 1
ATOM 698 O O . SER A 1 90 ? -1.974 3.136 -4.407 1.00 93.88 90 SER A O 1
ATOM 700 N N . LEU A 1 91 ? -3.540 3.650 -2.880 1.00 93.81 91 LEU A N 1
ATOM 701 C CA . LEU A 1 91 ? -4.687 3.315 -3.718 1.00 93.81 91 LEU A CA 1
ATOM 702 C C . LEU A 1 91 ? -4.817 4.309 -4.882 1.00 93.81 91 LEU A C 1
ATOM 704 O O . LEU A 1 91 ? -5.029 3.889 -6.014 1.00 93.81 91 LEU A O 1
ATOM 708 N N . GLY A 1 92 ? -4.595 5.602 -4.631 1.00 93.56 92 GLY A N 1
ATOM 709 C CA . GLY A 1 92 ? -4.582 6.639 -5.661 1.00 93.56 92 GLY A CA 1
ATOM 710 C C . GLY A 1 92 ? -3.491 6.411 -6.706 1.00 93.56 92 GLY A C 1
ATOM 711 O O . GLY A 1 92 ? -3.790 6.365 -7.895 1.00 93.56 92 GLY A O 1
ATOM 712 N N . VAL A 1 93 ? -2.245 6.185 -6.275 1.00 93.25 93 VAL A N 1
ATOM 713 C CA . VAL A 1 93 ? -1.135 5.898 -7.203 1.00 93.25 93 VAL A CA 1
ATOM 714 C C . VAL A 1 93 ? -1.390 4.615 -7.996 1.00 93.25 93 VAL A C 1
ATOM 716 O O . VAL A 1 93 ? -1.149 4.580 -9.201 1.00 93.25 93 VAL A O 1
ATOM 719 N N . TYR A 1 94 ? -1.931 3.582 -7.348 1.00 91.81 94 TYR A N 1
ATOM 720 C CA . TYR A 1 94 ? -2.247 2.322 -8.010 1.00 91.81 94 TYR A CA 1
ATOM 721 C C . TYR A 1 94 ? -3.348 2.454 -9.070 1.00 91.81 94 TYR A C 1
ATOM 723 O O . TYR A 1 94 ? -3.199 1.922 -10.168 1.00 91.81 94 TYR A O 1
ATOM 731 N N . ILE A 1 95 ? -4.435 3.176 -8.773 1.00 91.69 95 ILE A N 1
ATOM 732 C CA . ILE A 1 95 ? -5.507 3.423 -9.747 1.00 91.69 95 ILE A CA 1
ATOM 733 C C . ILE A 1 95 ? -4.968 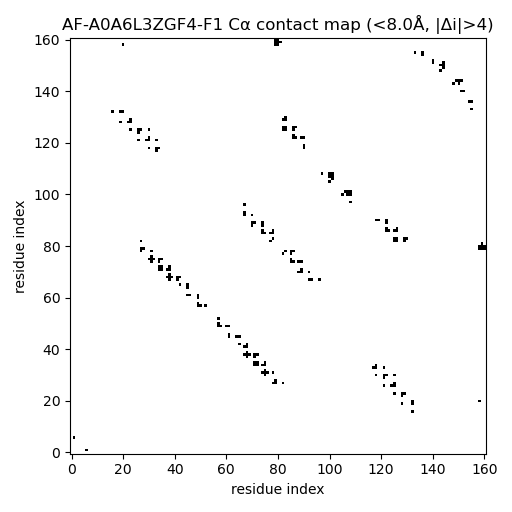4.214 -10.936 1.00 91.69 95 ILE A C 1
ATOM 735 O O . ILE A 1 95 ? -5.212 3.824 -12.072 1.00 91.69 95 ILE A O 1
ATOM 739 N N . THR A 1 96 ? -4.211 5.288 -10.696 1.00 91.00 96 THR A N 1
ATOM 740 C CA . THR A 1 96 ? -3.621 6.089 -11.778 1.00 91.00 96 THR A CA 1
ATOM 741 C C . THR A 1 96 ? -2.744 5.230 -12.683 1.00 91.00 96 THR A C 1
ATOM 743 O O . THR A 1 96 ? -2.862 5.305 -13.902 1.00 91.00 96 THR A O 1
ATOM 746 N N . TYR A 1 97 ? -1.916 4.361 -12.101 1.00 88.38 97 TYR A N 1
ATOM 747 C CA . TYR A 1 97 ? -1.124 3.415 -12.877 1.00 88.38 97 TYR A CA 1
ATOM 748 C C . TYR A 1 97 ? -1.991 2.446 -13.688 1.00 88.38 97 TYR A C 1
ATOM 750 O O . TYR A 1 97 ? -1.759 2.286 -14.881 1.00 88.38 97 TYR A O 1
ATOM 758 N N . ALA A 1 98 ? -3.015 1.848 -13.075 1.00 87.50 98 ALA A N 1
ATOM 759 C CA . ALA A 1 98 ? -3.908 0.919 -13.762 1.00 87.50 98 ALA A CA 1
ATOM 760 C C . ALA A 1 98 ? -4.668 1.585 -14.924 1.00 87.50 98 ALA A C 1
ATOM 762 O O . ALA A 1 98 ? -4.920 0.938 -15.938 1.00 87.50 98 ALA A O 1
ATOM 763 N N . LEU A 1 99 ? -5.009 2.873 -14.797 1.00 88.81 99 LEU A N 1
ATOM 764 C CA . LEU A 1 99 ? -5.612 3.657 -15.876 1.00 88.81 99 LEU A CA 1
ATOM 765 C C . LEU A 1 99 ? -4.629 3.886 -17.029 1.00 88.81 99 LEU A C 1
ATOM 767 O O . LEU A 1 99 ? -5.010 3.709 -18.181 1.00 88.81 99 LEU A O 1
ATOM 771 N N . ILE A 1 100 ? -3.372 4.230 -16.732 1.00 87.81 100 ILE A N 1
ATOM 772 C CA . ILE A 1 100 ? -2.326 4.372 -17.757 1.00 87.81 100 ILE A CA 1
ATOM 773 C C . ILE A 1 100 ? -2.112 3.036 -18.477 1.00 87.81 100 ILE A C 1
ATOM 775 O O . ILE A 1 100 ? -2.067 2.995 -19.702 1.00 87.81 100 ILE A O 1
ATOM 779 N N . GLU A 1 101 ? -2.033 1.941 -17.723 1.00 84.69 101 GLU A N 1
ATOM 780 C CA . GLU A 1 101 ? -1.858 0.595 -18.265 1.00 84.69 101 GLU A CA 1
ATOM 781 C C . GLU A 1 101 ? -3.023 0.209 -19.191 1.00 84.69 101 GLU A C 1
ATOM 783 O O . GLU A 1 101 ? -2.789 -0.244 -20.307 1.00 84.69 101 GLU A O 1
ATOM 788 N N . MET A 1 102 ? -4.268 0.497 -18.782 1.00 85.06 102 MET A N 1
ATOM 789 C CA . MET A 1 102 ? -5.473 0.276 -19.593 1.00 85.06 102 MET A CA 1
ATOM 790 C C . MET A 1 102 ? -5.433 1.006 -20.939 1.00 85.06 102 MET A C 1
ATOM 792 O O . MET A 1 102 ? -5.954 0.489 -21.925 1.00 85.06 102 MET A O 1
ATOM 796 N N . MET A 1 103 ? -4.866 2.215 -20.974 1.00 87.62 103 MET A N 1
ATOM 797 C CA . MET A 1 103 ? -4.761 3.006 -22.203 1.00 87.62 103 MET A CA 1
ATOM 798 C C . MET A 1 103 ? -3.704 2.460 -23.168 1.00 87.62 103 MET A C 1
ATOM 800 O O . MET A 1 103 ? -3.816 2.698 -24.367 1.00 87.62 103 MET A O 1
ATOM 804 N N . ILE A 1 104 ? -2.687 1.760 -22.656 1.00 86.88 104 ILE A N 1
ATOM 805 C CA . ILE A 1 104 ? -1.605 1.181 -23.462 1.00 86.88 104 ILE A CA 1
ATOM 806 C C . ILE A 1 104 ? -2.010 -0.202 -23.975 1.00 86.88 104 ILE A C 1
ATOM 808 O O . ILE A 1 104 ? -1.945 -0.449 -25.177 1.00 86.88 104 ILE A O 1
ATOM 812 N N . ASP A 1 105 ? -2.432 -1.093 -23.077 1.00 83.31 105 ASP A N 1
ATOM 813 C CA . ASP A 1 105 ? -2.898 -2.432 -23.425 1.00 83.31 105 ASP A CA 1
ATOM 814 C C . ASP A 1 105 ? -3.970 -2.910 -22.423 1.00 83.31 105 ASP A C 1
ATOM 816 O O . ASP A 1 105 ? -3.666 -3.219 -21.269 1.00 83.31 105 ASP A O 1
ATOM 820 N N . PRO A 1 106 ? -5.245 -3.020 -22.832 1.00 80.06 106 PRO A N 1
ATOM 821 C CA . PRO A 1 106 ? -6.315 -3.453 -21.939 1.00 80.06 106 PRO A CA 1
ATOM 822 C C . PRO A 1 106 ? -6.211 -4.934 -21.537 1.00 80.06 106 PRO A C 1
ATOM 824 O O . PRO A 1 106 ? -6.809 -5.330 -20.534 1.00 80.06 106 PRO A O 1
ATOM 827 N N . ILE A 1 107 ? -5.467 -5.770 -22.273 1.00 83.44 107 ILE A N 1
ATOM 828 C CA . ILE A 1 107 ? -5.329 -7.205 -21.975 1.00 83.44 107 ILE A CA 1
ATOM 829 C C . ILE A 1 107 ? -4.490 -7.418 -20.713 1.00 83.44 107 ILE A C 1
ATOM 831 O O . ILE A 1 107 ? -4.757 -8.346 -19.937 1.00 83.44 107 ILE A O 1
ATOM 835 N N . THR A 1 108 ? -3.533 -6.532 -20.434 1.00 77.06 108 THR A N 1
ATOM 836 C CA . THR A 1 108 ? -2.721 -6.620 -19.213 1.00 77.06 108 THR A CA 1
ATOM 837 C C . THR A 1 108 ? -3.574 -6.457 -17.952 1.00 77.06 108 THR A C 1
ATOM 839 O O . THR A 1 108 ? -3.222 -6.981 -16.889 1.00 77.06 108 THR A O 1
ATOM 842 N N . LEU A 1 109 ? -4.769 -5.850 -18.071 1.00 71.94 109 LEU A N 1
ATOM 843 C CA . LE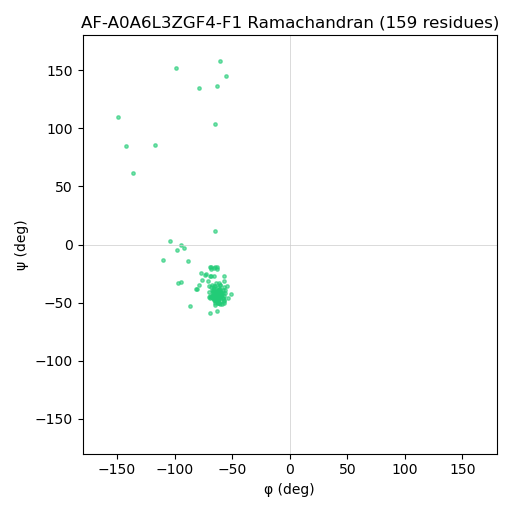U A 1 109 ? -5.708 -5.751 -16.959 1.00 71.94 109 LEU A CA 1
ATOM 844 C C . LEU A 1 109 ? -6.155 -7.112 -16.418 1.00 71.94 109 LEU A C 1
ATOM 846 O O . LEU A 1 109 ? -6.357 -7.259 -15.209 1.00 71.94 109 LEU A O 1
ATOM 850 N N . LEU A 1 110 ? -6.289 -8.099 -17.305 1.00 76.06 110 LEU A N 1
ATOM 851 C CA . LEU A 1 110 ? -6.707 -9.456 -16.965 1.00 76.06 110 LEU A CA 1
ATOM 852 C C . LEU A 1 110 ? -5.545 -10.296 -16.424 1.00 76.06 110 LEU A C 1
ATOM 854 O O . LEU A 1 110 ? -5.734 -11.052 -15.472 1.00 76.06 110 LEU A O 1
ATOM 858 N N . GLN A 1 111 ? -4.337 -10.134 -16.972 1.00 76.75 111 GLN A N 1
ATOM 859 C CA . GLN A 1 111 ? -3.166 -10.942 -16.598 1.00 76.75 111 GLN A CA 1
ATOM 860 C C . GLN A 1 111 ? -2.670 -10.669 -15.165 1.00 76.75 111 GLN A C 1
ATOM 862 O O . GLN A 1 111 ? -2.023 -11.520 -14.557 1.00 76.75 111 GLN A O 1
ATOM 867 N N . GLY A 1 112 ? -3.019 -9.514 -14.590 1.00 75.88 112 GLY A N 1
ATOM 868 C CA . GLY A 1 112 ? -2.643 -9.125 -13.229 1.00 75.88 112 GLY A CA 1
ATOM 869 C C . GLY A 1 112 ? -3.746 -9.239 -12.173 1.00 75.88 112 GLY A C 1
ATOM 870 O O . GLY A 1 112 ? -3.497 -8.843 -11.033 1.00 75.88 112 GLY A O 1
ATOM 871 N N . LEU A 1 113 ? -4.947 -9.732 -12.516 1.00 84.38 113 LEU A N 1
ATOM 872 C CA . LEU A 1 113 ? -6.177 -9.558 -11.720 1.00 84.38 113 LEU A CA 1
ATOM 873 C C . LEU A 1 113 ? -6.023 -9.943 -10.237 1.00 84.38 113 LEU A C 1
ATOM 875 O O . LEU A 1 113 ? -6.459 -9.198 -9.358 1.00 84.38 113 LEU A O 1
ATOM 879 N N . VAL A 1 114 ? -5.348 -11.061 -9.952 1.00 85.62 114 VAL A N 1
ATOM 880 C CA . VAL A 1 114 ? -5.121 -11.563 -8.584 1.00 85.62 114 VAL A CA 1
ATOM 881 C C . VAL A 1 114 ? -4.412 -10.522 -7.714 1.00 85.62 114 VAL A C 1
ATOM 883 O O . VAL A 1 114 ? -4.873 -10.206 -6.616 1.00 85.62 114 VAL A O 1
ATOM 886 N N . TRP A 1 115 ? -3.324 -9.932 -8.213 1.00 83.88 115 TRP A N 1
ATOM 887 C CA . TRP A 1 115 ? -2.566 -8.920 -7.476 1.00 83.88 115 TRP A CA 1
ATOM 888 C C . TRP A 1 115 ? -3.386 -7.656 -7.245 1.00 83.88 115 TRP A C 1
ATOM 890 O O . TRP A 1 115 ? -3.312 -7.058 -6.174 1.00 83.88 115 TRP A O 1
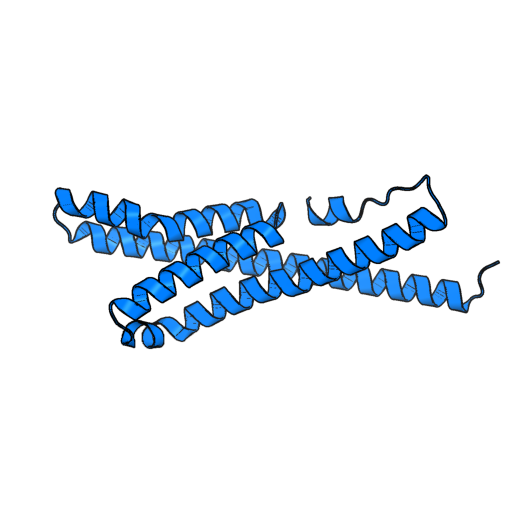ATOM 900 N N . ARG A 1 116 ? -4.224 -7.282 -8.212 1.00 85.62 116 ARG A N 1
ATOM 901 C CA . ARG A 1 116 ? -5.076 -6.091 -8.114 1.00 85.62 116 ARG A CA 1
ATOM 902 C C . ARG A 1 116 ? -6.118 -6.241 -7.025 1.00 85.62 116 ARG A C 1
ATOM 904 O O . ARG A 1 116 ? -6.289 -5.342 -6.207 1.00 85.62 116 ARG A O 1
ATOM 911 N N . VAL A 1 117 ? -6.769 -7.403 -6.983 1.00 89.50 117 VAL A N 1
ATOM 912 C CA . VAL A 1 117 ? -7.750 -7.736 -5.947 1.00 89.50 117 VAL A CA 1
ATOM 913 C C . VAL A 1 117 ? -7.085 -7.761 -4.572 1.00 89.50 117 VAL A C 1
ATOM 915 O O . VAL A 1 117 ? -7.651 -7.232 -3.618 1.00 89.50 117 VAL A O 1
ATOM 918 N N . LEU A 1 118 ? -5.861 -8.288 -4.457 1.00 89.06 118 LEU A N 1
ATOM 919 C CA . LEU A 1 118 ? -5.105 -8.258 -3.201 1.00 89.06 118 LEU A CA 1
ATOM 920 C C . LEU A 1 118 ? -4.765 -6.828 -2.754 1.00 89.06 118 LEU A C 1
ATOM 922 O O . LEU A 1 118 ? -4.956 -6.491 -1.582 1.00 89.06 118 LEU A O 1
ATOM 926 N N . ILE A 1 119 ? -4.301 -5.969 -3.665 1.00 88.62 119 ILE A N 1
ATOM 927 C CA . ILE A 1 119 ? -3.983 -4.562 -3.372 1.00 88.62 119 ILE A CA 1
ATOM 928 C C . ILE A 1 119 ? -5.248 -3.815 -2.946 1.00 88.62 119 ILE A C 1
ATOM 930 O O . ILE A 1 119 ? -5.318 -3.290 -1.836 1.00 88.62 119 ILE A O 1
ATOM 934 N N . ILE A 1 120 ? -6.277 -3.814 -3.793 1.00 92.00 120 ILE A N 1
ATOM 935 C CA . ILE A 1 120 ? -7.518 -3.072 -3.553 1.00 92.00 120 ILE A CA 1
ATOM 936 C C . ILE A 1 120 ? -8.238 -3.617 -2.317 1.00 92.00 120 ILE A C 1
ATOM 938 O O . ILE A 1 120 ? -8.703 -2.844 -1.481 1.00 92.00 120 ILE A O 1
ATOM 942 N N . GLY A 1 121 ? -8.304 -4.938 -2.150 1.00 91.19 121 GLY A N 1
ATOM 943 C CA . GLY A 1 121 ? -8.964 -5.580 -1.015 1.00 91.19 121 GLY A CA 1
ATOM 944 C C . GLY A 1 121 ? -8.255 -5.310 0.312 1.00 91.19 121 GLY A C 1
ATOM 945 O O . GLY A 1 121 ? -8.906 -5.007 1.315 1.00 91.19 121 GLY A O 1
ATOM 946 N N . SER A 1 122 ? -6.920 -5.358 0.331 1.00 89.94 122 SER A N 1
ATOM 947 C CA . SER A 1 122 ? -6.156 -5.064 1.550 1.00 89.94 122 SER A CA 1
ATOM 948 C C . SER A 1 122 ? -6.259 -3.592 1.952 1.00 89.94 122 SER A C 1
ATOM 950 O O . SER A 1 122 ? -6.537 -3.302 3.118 1.00 89.94 122 SER A O 1
ATOM 952 N N . LEU A 1 123 ? -6.120 -2.665 0.999 1.00 90.88 123 LEU A N 1
ATOM 953 C CA . LEU A 1 123 ? -6.191 -1.227 1.261 1.00 90.88 123 LEU A CA 1
ATOM 954 C C . LEU A 1 123 ? -7.612 -0.776 1.621 1.00 90.88 123 LEU A C 1
ATOM 956 O O . LEU A 1 123 ? -7.792 -0.071 2.613 1.00 90.88 123 LEU A O 1
ATOM 960 N N . SER A 1 124 ? -8.635 -1.230 0.888 1.00 92.00 124 SER A N 1
ATOM 961 C CA . SER A 1 124 ? -10.036 -0.918 1.213 1.00 92.00 124 SER A CA 1
ATOM 962 C C . SER A 1 124 ? -10.436 -1.477 2.581 1.00 92.00 124 SER A C 1
ATOM 964 O O . SER A 1 124 ? -11.107 -0.797 3.357 1.00 92.00 124 SER A O 1
ATOM 966 N N . GLY A 1 125 ? -9.938 -2.663 2.944 1.00 90.31 125 GLY A N 1
ATOM 967 C CA . GLY A 1 125 ? -10.119 -3.237 4.274 1.00 90.31 125 GLY A CA 1
ATOM 968 C C . GLY A 1 125 ? -9.531 -2.372 5.395 1.00 90.31 125 GLY A C 1
ATOM 969 O O . GLY A 1 125 ? -10.152 -2.254 6.452 1.00 90.31 125 GLY A O 1
ATOM 970 N N . VAL A 1 126 ? -8.365 -1.752 5.176 1.00 89.81 126 VAL A N 1
ATOM 971 C CA . VAL A 1 126 ? -7.780 -0.784 6.124 1.00 89.81 126 VAL A CA 1
ATOM 972 C C . VAL A 1 126 ? -8.644 0.472 6.208 1.00 89.81 126 VAL A C 1
ATOM 974 O O . VAL A 1 126 ? -8.961 0.911 7.313 1.00 89.81 126 VAL A O 1
ATOM 977 N N . LEU A 1 127 ? -9.072 1.015 5.064 1.00 91.94 127 LEU A N 1
ATOM 978 C CA . LEU A 1 127 ? -9.913 2.212 5.014 1.00 91.94 127 LEU A CA 1
ATOM 979 C C . LEU A 1 127 ? -11.205 2.029 5.814 1.00 91.94 127 LEU A C 1
ATOM 981 O O . LEU A 1 127 ? -11.498 2.849 6.680 1.00 91.94 127 LEU A O 1
ATOM 985 N N . VAL A 1 128 ? -11.937 0.936 5.584 1.00 91.62 128 VAL A N 1
ATOM 986 C CA . VAL A 1 128 ? -13.220 0.669 6.252 1.00 91.62 128 VAL A CA 1
ATOM 987 C C . VAL A 1 128 ? -13.044 0.526 7.761 1.00 91.62 128 VAL A C 1
ATOM 989 O O . VAL A 1 128 ? -13.744 1.181 8.533 1.00 91.62 128 VAL A O 1
ATOM 992 N N . VAL A 1 129 ? -12.099 -0.308 8.204 1.00 86.81 129 VAL A N 1
ATOM 993 C CA . VAL A 1 129 ? -11.959 -0.600 9.635 1.00 86.81 129 VAL A CA 1
ATOM 994 C C . VAL A 1 129 ? -11.443 0.616 10.404 1.00 86.81 129 VAL A C 1
ATOM 996 O O . VAL A 1 129 ? -12.007 0.967 11.439 1.00 86.81 129 VAL A O 1
ATOM 999 N N . VAL A 1 130 ? -10.437 1.322 9.883 1.00 87.25 130 VAL A N 1
ATOM 1000 C CA . VAL A 1 130 ? -9.903 2.511 10.563 1.00 87.25 130 VAL A CA 1
ATOM 1001 C C . VAL A 1 130 ? -10.901 3.671 10.532 1.00 87.25 130 VAL A C 1
ATOM 1003 O O . VAL A 1 130 ? -11.015 4.406 11.514 1.00 87.25 130 VAL A O 1
ATOM 1006 N N . HIS A 1 131 ? -11.664 3.833 9.446 1.00 87.44 131 HIS A N 1
ATOM 1007 C CA . HIS A 1 131 ? -12.723 4.841 9.378 1.00 87.44 131 HIS A CA 1
ATOM 1008 C C . HIS A 1 131 ? -13.812 4.590 10.428 1.00 87.44 131 HIS A C 1
ATOM 1010 O O . HIS A 1 131 ? -14.198 5.519 11.140 1.00 87.44 131 HIS A O 1
ATOM 1016 N N . ASN A 1 132 ? -14.261 3.340 10.576 1.00 83.88 132 ASN A N 1
ATOM 1017 C CA . ASN A 1 132 ? -15.273 2.970 11.566 1.00 83.88 132 ASN A CA 1
ATOM 1018 C C . ASN A 1 132 ? -14.799 3.255 12.993 1.00 83.88 132 ASN A C 1
ATOM 1020 O O . ASN A 1 132 ? -15.524 3.892 13.756 1.00 83.88 132 ASN A O 1
ATOM 1024 N N . ILE A 1 133 ? -13.563 2.883 13.332 1.00 80.75 133 ILE A N 1
ATOM 1025 C CA . ILE A 1 133 ? -13.008 3.140 14.667 1.00 80.75 133 ILE A CA 1
ATOM 1026 C C . ILE A 1 133 ? -12.876 4.640 14.923 1.00 80.75 133 ILE A C 1
ATOM 1028 O O . ILE A 1 133 ? -13.292 5.112 15.977 1.00 80.75 133 ILE A O 1
ATOM 1032 N N . ARG A 1 134 ? -12.380 5.425 13.956 1.00 82.19 134 ARG A N 1
ATOM 1033 C CA . ARG A 1 134 ? -12.319 6.891 14.098 1.00 82.19 134 ARG A CA 1
ATOM 1034 C C . ARG A 1 134 ? -13.703 7.510 14.278 1.00 82.19 134 ARG A C 1
ATOM 1036 O O . ARG A 1 134 ? -13.849 8.445 15.062 1.00 82.19 134 ARG A O 1
ATOM 1043 N N . ARG A 1 135 ? -14.723 6.996 13.585 1.00 81.00 135 ARG A N 1
ATOM 1044 C CA . ARG A 1 135 ? -16.112 7.451 13.729 1.00 81.00 135 ARG A CA 1
ATOM 1045 C C . ARG A 1 135 ? -16.660 7.137 15.122 1.00 81.00 135 ARG A C 1
ATOM 1047 O O . ARG A 1 135 ? -17.257 8.022 15.733 1.00 81.00 135 ARG A O 1
ATOM 1054 N N . ILE A 1 136 ? -16.432 5.924 15.630 1.00 76.25 136 ILE A N 1
ATOM 1055 C CA . ILE A 1 136 ? -16.849 5.504 16.977 1.00 76.25 136 ILE A CA 1
ATOM 1056 C C . ILE A 1 136 ? -16.118 6.329 18.040 1.00 76.25 136 ILE A C 1
ATOM 1058 O O . ILE A 1 136 ? -16.765 6.903 18.911 1.00 76.25 136 ILE A O 1
ATOM 1062 N N . ALA A 1 137 ? -14.799 6.484 17.920 1.00 72.88 137 ALA A N 1
ATOM 1063 C CA . ALA A 1 137 ? -13.989 7.279 18.837 1.00 72.88 137 ALA A CA 1
ATOM 1064 C C . ALA A 1 137 ? -14.420 8.753 18.858 1.00 72.88 137 ALA A C 1
ATOM 1066 O O . ALA A 1 137 ? -14.541 9.342 19.927 1.00 72.88 137 ALA A O 1
ATOM 1067 N N . LYS A 1 138 ? -14.718 9.353 17.696 1.00 75.38 138 LYS A N 1
ATOM 1068 C CA . LYS A 1 138 ? -15.214 10.736 17.616 1.00 75.38 138 LYS A CA 1
ATOM 1069 C C . LYS A 1 138 ? -16.602 10.881 18.244 1.00 75.38 138 LYS A C 1
ATOM 1071 O O . LYS A 1 138 ? -16.849 11.867 18.929 1.00 75.38 138 LYS A O 1
ATOM 1076 N N . LYS A 1 139 ? -17.489 9.903 18.033 1.00 69.00 139 LYS A N 1
ATOM 1077 C CA . LYS A 1 139 ? -18.831 9.877 18.628 1.00 69.00 139 LYS A CA 1
ATOM 1078 C C . LYS A 1 139 ? -18.750 9.732 20.154 1.00 69.00 139 LYS A C 1
ATOM 1080 O O . LYS A 1 139 ? -19.353 10.530 20.858 1.00 69.00 139 LYS A O 1
ATOM 1085 N N . SER A 1 140 ? -17.943 8.796 20.657 1.00 66.88 140 SER A N 1
ATOM 1086 C CA . SER A 1 140 ? -17.715 8.585 22.094 1.00 66.88 140 SER A CA 1
ATOM 1087 C C . SER A 1 140 ? -17.045 9.788 22.764 1.00 66.88 140 SER A C 1
ATOM 1089 O O . SER A 1 140 ? -17.546 10.266 23.774 1.00 66.88 140 SER A O 1
ATOM 1091 N N . ASN A 1 141 ? -15.992 10.366 22.172 1.00 63.19 141 ASN A N 1
ATOM 1092 C CA . ASN A 1 141 ? -15.364 11.579 22.707 1.00 63.19 141 ASN A CA 1
ATOM 1093 C C . ASN A 1 141 ? -16.304 12.788 22.687 1.00 63.19 141 ASN A C 1
ATOM 1095 O O . ASN A 1 141 ? -16.223 13.612 23.589 1.00 63.19 141 ASN A O 1
ATOM 1099 N N . TYR A 1 142 ? -17.208 12.902 21.710 1.00 56.69 142 TYR A N 1
ATOM 1100 C CA . TYR A 1 142 ? -18.238 13.942 21.723 1.00 56.69 142 TYR A CA 1
ATOM 1101 C C . TYR A 1 142 ? -19.179 13.769 22.926 1.00 56.69 142 TYR A C 1
ATOM 1103 O O . TYR A 1 142 ? -19.352 14.713 23.693 1.00 56.69 142 TYR A O 1
ATOM 1111 N N . PHE A 1 143 ? -19.684 12.553 23.163 1.00 49.59 143 PHE A N 1
ATOM 1112 C CA . PHE A 1 143 ? -20.510 12.252 24.339 1.00 49.59 143 PHE A CA 1
ATOM 1113 C C . PHE A 1 143 ? -19.750 12.436 25.660 1.00 49.59 143 PHE A C 1
ATOM 1115 O O . PHE A 1 143 ? -20.252 13.077 26.576 1.00 49.59 143 PHE A O 1
ATOM 1122 N N . MET A 1 144 ? -18.511 11.955 25.752 1.00 49.56 144 MET A N 1
ATOM 1123 C CA . MET A 1 144 ? -17.682 12.097 26.949 1.00 49.56 144 MET A CA 1
ATOM 1124 C C . MET A 1 144 ? -17.271 13.546 27.205 1.00 49.56 144 MET A C 1
ATOM 1126 O O . MET A 1 144 ? -17.248 13.948 28.355 1.00 49.56 144 MET A O 1
ATOM 1130 N N . SER A 1 145 ? -17.029 14.361 26.175 1.00 55.31 145 SER A N 1
ATOM 1131 C CA . SER A 1 145 ? -16.754 15.796 26.347 1.00 55.31 145 SER A CA 1
ATOM 1132 C C . SER A 1 145 ? -17.972 16.595 26.820 1.00 55.31 145 SER A C 1
ATOM 1134 O O . SER A 1 145 ? -17.803 17.604 27.497 1.00 55.31 145 SER A O 1
ATOM 1136 N N . GLN A 1 146 ? -19.192 16.137 26.504 1.00 50.38 146 GLN A N 1
ATOM 1137 C CA . GLN A 1 146 ? -20.430 16.737 27.012 1.00 50.38 146 GLN A CA 1
ATOM 1138 C C . GLN A 1 146 ? -20.717 16.355 28.470 1.00 50.38 146 GLN A C 1
ATOM 1140 O O . GLN A 1 146 ? -21.332 17.138 29.187 1.00 50.38 146 GLN A O 1
ATOM 1145 N N . ILE A 1 147 ? -20.289 15.167 28.910 1.00 45.97 147 ILE A N 1
ATOM 1146 C CA . ILE A 1 147 ? -20.580 14.638 30.253 1.00 45.97 147 ILE A CA 1
ATOM 1147 C C . ILE A 1 147 ? -19.413 14.890 31.233 1.00 45.97 147 ILE A C 1
ATOM 1149 O O . ILE A 1 147 ? -19.640 15.125 32.417 1.00 45.97 147 ILE A O 1
ATOM 1153 N N . PHE A 1 148 ? -18.165 14.882 30.753 1.00 45.38 148 PHE A N 1
ATOM 1154 C CA . PHE A 1 148 ? -16.928 15.042 31.527 1.00 45.38 148 PHE A CA 1
ATOM 1155 C C . PHE A 1 148 ? -15.883 15.869 30.739 1.00 45.38 148 PHE A C 1
ATOM 1157 O O . PHE A 1 148 ? -15.002 15.299 30.087 1.00 45.38 148 PHE A O 1
ATOM 1164 N N . PRO A 1 149 ? -15.941 17.212 30.799 1.00 49.16 149 PRO A N 1
ATOM 1165 C CA . PRO A 1 149 ? -15.115 18.100 29.968 1.00 49.16 149 PRO A CA 1
ATOM 1166 C C . PRO A 1 149 ? -13.593 17.996 30.210 1.00 49.16 149 PRO A C 1
ATOM 1168 O O . PRO A 1 149 ? -12.817 18.343 29.321 1.00 49.16 149 PRO A O 1
ATOM 1171 N N . ASP A 1 150 ? -13.152 17.456 31.352 1.00 44.91 150 ASP A N 1
ATOM 1172 C CA . ASP A 1 150 ? -11.737 17.455 31.765 1.00 44.91 150 ASP A CA 1
ATOM 1173 C C . ASP A 1 150 ? -10.936 16.189 31.396 1.00 44.91 150 ASP A C 1
ATOM 1175 O O . ASP A 1 150 ? -9.738 16.112 31.672 1.00 44.91 150 ASP A O 1
ATOM 1179 N N . LYS A 1 151 ? -11.543 15.178 30.755 1.00 43.16 151 LYS A N 1
ATOM 1180 C CA . LYS A 1 151 ? -10.837 13.940 30.359 1.00 43.16 151 LYS A CA 1
ATOM 1181 C C . LYS A 1 151 ? -10.814 13.754 28.842 1.00 43.16 151 LYS A C 1
ATOM 1183 O O . LYS A 1 151 ? -11.634 13.037 28.274 1.00 43.16 151 LYS A O 1
ATOM 1188 N N . LYS A 1 152 ? -9.826 14.357 28.169 1.00 43.62 152 LYS A N 1
ATOM 1189 C CA . LYS A 1 152 ? -9.461 13.997 26.785 1.00 43.62 152 LYS A CA 1
ATOM 1190 C C . LYS A 1 152 ? -8.918 12.563 26.768 1.00 43.62 152 LYS A C 1
ATOM 1192 O O . LYS A 1 152 ? -7.791 12.325 27.187 1.00 43.62 152 LYS A O 1
ATOM 1197 N N . PHE A 1 153 ? -9.717 11.605 26.308 1.00 52.97 153 PHE A N 1
ATOM 1198 C CA . PHE A 1 153 ? -9.318 10.198 26.273 1.00 52.97 153 PHE A CA 1
ATOM 1199 C C . PHE A 1 153 ? -8.393 9.864 25.084 1.00 52.97 153 PHE A C 1
ATOM 1201 O O . PHE A 1 153 ? -8.658 10.227 23.936 1.00 52.97 153 PHE A O 1
ATOM 1208 N N . GLN A 1 154 ? -7.339 9.105 25.408 1.00 52.12 154 GLN A N 1
ATOM 1209 C CA . GLN A 1 154 ? -6.145 8.683 24.644 1.00 52.12 154 GLN A CA 1
ATOM 1210 C C . GLN A 1 154 ? -6.391 7.772 23.420 1.00 52.12 154 GLN A C 1
ATOM 1212 O O . GLN A 1 154 ? -5.461 7.221 22.840 1.00 52.12 154 GLN A O 1
ATOM 1217 N N . VAL A 1 155 ? -7.638 7.604 22.983 1.00 50.09 155 VAL A N 1
ATOM 1218 C CA . VAL A 1 155 ? -8.028 6.602 21.970 1.00 50.09 155 VAL A CA 1
ATOM 1219 C C . VAL A 1 155 ? -7.432 6.885 20.582 1.00 50.09 155 VAL A C 1
ATOM 1221 O O . VAL A 1 155 ? -7.225 5.976 19.780 1.00 50.09 155 VAL A O 1
ATOM 1224 N N . LEU A 1 156 ? -7.147 8.153 20.276 1.00 47.50 156 LEU A N 1
ATOM 1225 C CA . LEU A 1 156 ? -6.484 8.532 19.025 1.00 47.50 156 LEU A CA 1
ATOM 1226 C C . LEU A 1 156 ? -4.975 8.260 19.057 1.00 47.50 156 LEU A C 1
ATOM 1228 O O . LEU A 1 156 ? -4.393 8.053 17.994 1.00 47.50 156 LEU A O 1
ATOM 1232 N N . ASP A 1 157 ? -4.367 8.212 20.242 1.00 52.56 157 ASP A N 1
ATOM 1233 C CA . ASP A 1 157 ? -2.936 7.950 20.401 1.00 52.56 157 ASP A CA 1
ATOM 1234 C C . ASP A 1 157 ? -2.632 6.450 20.268 1.00 52.56 157 ASP A C 1
ATOM 1236 O O . ASP A 1 157 ? -1.652 6.089 19.624 1.00 52.56 157 ASP A O 1
ATOM 1240 N N . GLU A 1 158 ? -3.527 5.566 20.728 1.00 47.72 158 GLU A N 1
ATOM 1241 C CA . GLU A 1 158 ? -3.417 4.105 20.525 1.00 47.72 158 GLU A CA 1
ATOM 1242 C C . GLU A 1 158 ? -3.535 3.667 19.051 1.00 47.72 158 GLU A C 1
ATOM 1244 O O . GLU A 1 158 ? -3.098 2.577 18.683 1.00 47.72 158 GLU A O 1
ATOM 1249 N N . LEU A 1 159 ? -4.118 4.506 18.187 1.00 46.44 159 LEU A N 1
ATOM 1250 C CA . LEU A 1 159 ? -4.172 4.275 16.737 1.00 46.44 159 LEU A CA 1
ATOM 1251 C C . LEU A 1 159 ? -2.958 4.838 15.986 1.00 46.44 159 LEU A C 1
ATOM 1253 O O . LEU A 1 159 ? -2.791 4.519 14.808 1.00 46.44 159 LEU A O 1
ATOM 1257 N N . ASN A 1 160 ? -2.162 5.689 16.636 1.00 43.53 160 ASN A N 1
ATOM 1258 C CA . ASN A 1 160 ? -1.000 6.362 16.052 1.00 43.53 160 ASN A CA 1
ATOM 1259 C C . ASN A 1 160 ? 0.347 5.843 16.609 1.00 43.53 160 ASN A C 1
ATOM 1261 O O . ASN A 1 160 ? 1.387 6.170 16.026 1.00 43.53 160 ASN A O 1
ATOM 1265 N N . GLY A 1 161 ? 0.339 5.072 17.706 1.00 39.88 161 GLY A N 1
ATOM 1266 C CA . GLY A 1 161 ? 1.499 4.374 18.291 1.00 39.88 161 GLY A CA 1
ATOM 1267 C C . GLY A 1 161 ? 1.778 3.017 17.650 1.00 39.88 161 GLY A C 1
ATOM 1268 O O . GLY A 1 161 ? 2.968 2.725 17.388 1.00 39.88 161 GLY A O 1
#

Organism: NCBI:txid1577780

Secondary structure (DSSP, 8-state):
---HHHHHHHHHHHHHHHHHHHHHHHHHHHHHHHHHHHHHHHHHHHHHHHTTS-HHHHHHHHHHHHHHHHHHHHHHHHTTTSHHHHHHHHHHHHHHHHHHHHHH-TTHHHHTHHHHHHHHHHHHHHHHHHHHHHHHHHHHHHHHHHH-TT---GGGTTTT-

Radius of gyration: 21.36 Å; Cα contacts (8 Å, |Δi|>4): 120; chains: 1; bounding box: 50×30×64 Å